Protein AF-A0A936S9R2-F1 (afdb_monomer_lite)

Sequence (101 aa):
MENETKITPEENPSGTTNGDETESSESTDATTQVTNPKATIKIEGQTFELDASLAQEDKTLKVVLQPHFASIENANITREVKDGKLSVTIVKRAQHKGYAA

Secondary structure (DSSP, 8-state):
------------------------------S----SSEEEEEETTEEEEEEHHHHHSHHHHHHHHTTT-GGGGG-EEEEEEETTEEEEEEE----------

pLDDT: mean 75.23, std 20.65, range [37.41, 96.31]

Foldseek 3Di:
DDDDDDDDDDDDDDDDDDDDDDDDDPPPDPDQAQPDQWAWEAEPNDIDIDGPVQLVDLVSVCVVCCVPCVQSVQWDWDWDRDPSHIYIYTGRDDPPPDDDD

Structure (mmCIF, N/CA/C/O backbone):
data_AF-A0A936S9R2-F1
#
_entry.id   AF-A0A936S9R2-F1
#
loop_
_atom_site.group_PDB
_atom_site.id
_atom_site.type_symbol
_atom_site.label_atom_id
_atom_site.label_alt_id
_atom_site.label_comp_id
_atom_site.label_asym_id
_atom_site.label_entity_id
_atom_site.label_seq_id
_atom_site.pdbx_PDB_ins_code
_atom_site.Cartn_x
_atom_site.Cartn_y
_atom_site.Cartn_z
_atom_site.occupancy
_atom_site.B_iso_or_equiv
_atom_site.auth_seq_id
_atom_site.auth_comp_id
_atom_site.auth_asym_id
_atom_site.auth_atom_id
_atom_site.pdbx_PDB_model_num
ATOM 1 N N . MET A 1 1 ? -28.012 55.675 38.865 1.00 49.34 1 MET A N 1
ATOM 2 C CA . MET A 1 1 ? -26.942 54.989 38.117 1.00 49.34 1 MET A CA 1
ATOM 3 C C . MET A 1 1 ? -26.852 55.688 36.782 1.00 49.34 1 MET A C 1
ATOM 5 O O . MET A 1 1 ? -27.730 55.528 35.947 1.00 49.34 1 MET A O 1
ATOM 9 N N . GLU A 1 2 ? -25.891 56.593 36.700 1.00 48.31 2 GLU A N 1
ATOM 10 C CA . GLU A 1 2 ? -25.586 57.441 35.554 1.00 48.31 2 GLU A CA 1
ATOM 11 C C . GLU A 1 2 ? -24.588 56.689 34.684 1.00 48.31 2 GLU A C 1
ATOM 13 O O . GLU A 1 2 ? -23.582 56.264 35.232 1.00 48.31 2 GLU A O 1
ATOM 18 N N . ASN A 1 3 ? -24.823 56.568 33.377 1.00 46.06 3 ASN A N 1
ATOM 19 C CA . ASN A 1 3 ? -23.758 56.470 32.375 1.00 46.06 3 ASN A CA 1
ATOM 20 C C . ASN A 1 3 ? -24.324 56.911 31.017 1.00 46.06 3 ASN A C 1
ATOM 22 O O . ASN A 1 3 ? -24.849 56.117 30.240 1.00 46.06 3 ASN A O 1
ATOM 26 N N . GLU A 1 4 ? -24.207 58.207 30.746 1.00 51.47 4 GLU A N 1
ATOM 27 C CA . GLU A 1 4 ? -24.107 58.7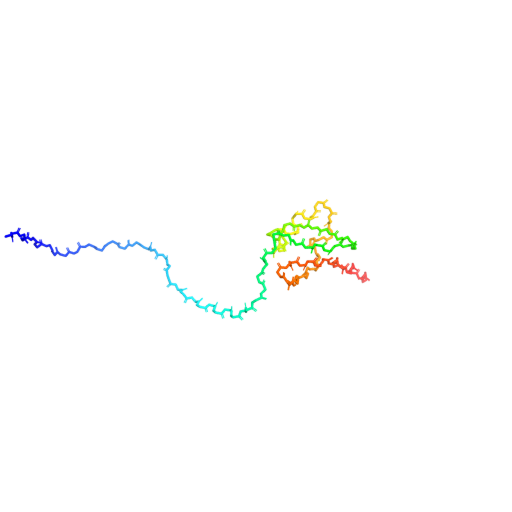37 29.389 1.00 51.47 4 GLU A CA 1
ATOM 28 C C . GLU A 1 4 ? -22.769 58.279 28.781 1.00 51.47 4 GLU A C 1
ATOM 30 O O . GLU A 1 4 ? -21.787 58.183 29.513 1.00 51.47 4 GLU A O 1
ATOM 35 N N . THR A 1 5 ? -22.696 58.008 27.472 1.00 56.75 5 THR A N 1
ATOM 36 C CA . THR A 1 5 ? -21.679 58.571 26.552 1.00 56.75 5 THR A CA 1
ATOM 37 C C . THR A 1 5 ? -21.948 58.083 25.126 1.00 56.75 5 THR A C 1
ATOM 39 O O . THR A 1 5 ? -21.777 56.924 24.762 1.00 56.75 5 THR A O 1
ATOM 42 N N . LYS A 1 6 ? -22.366 59.053 24.323 1.00 53.59 6 LYS A N 1
ATOM 43 C CA . LYS A 1 6 ? -22.394 59.119 22.866 1.00 53.59 6 LYS A CA 1
ATOM 44 C C . LYS A 1 6 ? -21.007 58.846 22.260 1.00 53.59 6 LYS A C 1
ATOM 46 O O . LYS A 1 6 ? -20.084 59.588 22.574 1.00 53.59 6 LYS A O 1
ATOM 51 N N . ILE A 1 7 ? -20.903 57.924 21.299 1.00 57.84 7 ILE A N 1
ATOM 52 C CA . ILE A 1 7 ? -19.973 58.050 20.163 1.00 57.84 7 ILE A CA 1
ATOM 53 C C . ILE A 1 7 ? -20.668 57.618 18.863 1.00 57.84 7 ILE A C 1
ATOM 55 O O . ILE A 1 7 ? -21.376 56.619 18.796 1.00 57.84 7 ILE A O 1
ATOM 59 N N . THR A 1 8 ? -20.486 58.441 17.844 1.00 52.47 8 THR A N 1
ATOM 60 C CA . THR A 1 8 ? -20.806 58.266 16.419 1.00 52.47 8 THR A CA 1
ATOM 61 C C . THR A 1 8 ? -19.486 58.589 15.681 1.00 52.47 8 THR A C 1
ATOM 63 O O . THR A 1 8 ? -18.593 59.151 16.316 1.00 52.47 8 THR A O 1
ATOM 66 N N . PRO A 1 9 ? -19.436 58.523 14.344 1.00 56.19 9 PRO A N 1
ATOM 67 C CA . PRO A 1 9 ? -19.150 57.407 13.440 1.00 56.19 9 PRO A CA 1
ATOM 68 C C . PRO A 1 9 ? -17.674 57.373 12.956 1.00 56.19 9 PRO A C 1
ATOM 70 O O . PRO A 1 9 ? -16.869 58.208 13.347 1.00 56.19 9 PRO A O 1
ATOM 73 N N . GLU A 1 10 ? -17.403 56.465 12.009 1.00 53.91 10 GLU A N 1
ATOM 74 C CA . GLU A 1 10 ? -16.350 56.563 10.980 1.00 53.91 10 GLU A CA 1
ATOM 75 C C . GLU A 1 10 ? -14.919 56.168 11.388 1.00 53.91 10 GLU A C 1
ATOM 77 O O . GLU A 1 10 ? -14.161 56.965 11.919 1.00 53.91 10 GLU A O 1
ATOM 82 N N . GLU A 1 11 ? -14.509 54.951 11.016 1.00 43.91 11 GLU A N 1
ATOM 83 C CA . GLU A 1 11 ? -13.293 54.801 10.212 1.00 43.91 11 GLU A CA 1
ATOM 84 C C . GLU A 1 11 ? -13.313 53.461 9.468 1.00 43.91 11 GLU A C 1
ATOM 86 O O . GLU A 1 11 ? -13.492 52.390 10.047 1.00 43.91 11 GLU A O 1
ATOM 91 N N . ASN A 1 12 ? -13.158 53.547 8.155 1.00 53.38 12 ASN A N 1
ATOM 92 C CA . ASN A 1 12 ? -12.932 52.435 7.256 1.00 53.38 12 ASN A CA 1
ATOM 93 C C . ASN A 1 12 ? -11.441 52.460 6.903 1.00 53.38 12 ASN A C 1
ATOM 95 O O . ASN A 1 12 ? -11.027 53.373 6.187 1.00 53.38 12 ASN A O 1
ATOM 99 N N . PRO A 1 13 ? -10.639 51.481 7.346 1.00 51.53 13 PRO A N 1
ATOM 100 C CA . PRO A 1 13 ? -9.458 51.110 6.590 1.00 51.53 13 PRO A CA 1
ATOM 101 C C . PRO A 1 1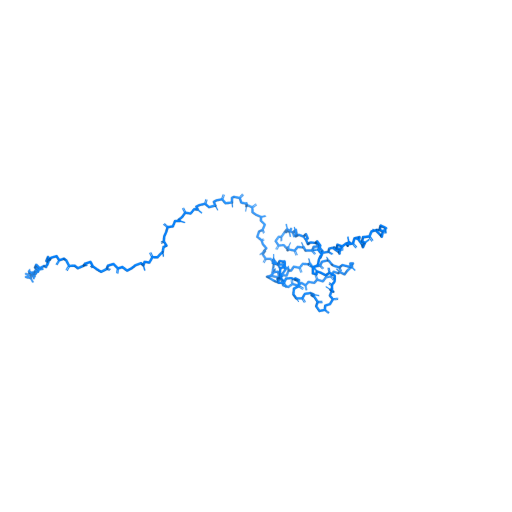3 ? -9.639 49.718 5.980 1.00 51.53 13 PRO A C 1
ATOM 103 O O . PRO A 1 13 ? -9.580 48.685 6.644 1.00 51.53 13 PRO A O 1
ATOM 106 N N . SER A 1 14 ? -9.832 49.736 4.662 1.00 49.75 14 SER A N 1
ATOM 107 C CA . SER A 1 14 ? -9.539 48.660 3.716 1.00 49.75 14 SER A CA 1
ATOM 108 C C . SER A 1 14 ? -8.333 47.807 4.143 1.00 49.75 14 SER A C 1
ATOM 110 O O . SER A 1 14 ? -7.236 48.335 4.323 1.00 49.75 14 SER A O 1
ATOM 112 N N . GLY A 1 15 ? -8.506 46.483 4.204 1.00 41.81 15 GLY A N 1
ATOM 113 C CA . GLY A 1 15 ? -7.409 45.542 4.440 1.00 41.81 15 GLY A CA 1
ATOM 114 C C . GLY A 1 15 ? -7.859 44.083 4.473 1.00 41.81 15 GLY A C 1
ATOM 115 O O . GLY A 1 15 ? -8.186 43.558 5.528 1.00 41.81 15 GLY A O 1
ATOM 116 N N . THR A 1 16 ? -7.879 43.456 3.296 1.00 46.59 16 THR A N 1
ATOM 117 C CA . THR A 1 16 ? -7.993 42.021 2.987 1.00 46.59 16 THR A CA 1
ATOM 118 C C . THR A 1 16 ? -7.801 41.042 4.152 1.00 46.59 16 THR A C 1
ATOM 120 O O . THR A 1 16 ? -6.699 40.912 4.680 1.00 46.59 16 THR A O 1
ATOM 123 N N . THR A 1 17 ? -8.813 40.211 4.414 1.00 37.41 17 THR A N 1
ATOM 124 C CA . THR A 1 17 ? -8.584 38.824 4.846 1.00 37.41 17 THR A CA 1
ATOM 125 C C . THR A 1 17 ? -9.461 37.900 4.008 1.00 37.41 17 THR A C 1
ATOM 127 O O . THR A 1 17 ? -10.683 38.009 3.989 1.00 37.41 17 THR A O 1
ATOM 130 N N . ASN A 1 18 ? -8.796 37.047 3.231 1.00 51.28 18 ASN A N 1
ATOM 131 C CA . ASN A 1 18 ? -9.414 35.951 2.504 1.00 51.28 18 ASN A CA 1
ATOM 132 C C . ASN A 1 18 ? -10.045 34.976 3.495 1.00 51.28 18 ASN A C 1
ATOM 134 O O . ASN A 1 18 ? -9.423 34.651 4.507 1.00 51.28 18 ASN A O 1
ATOM 138 N N . GLY A 1 19 ? -11.186 34.415 3.115 1.00 49.56 19 GLY A N 1
ATOM 139 C CA . GLY A 1 19 ? -11.660 33.164 3.687 1.00 49.56 19 GLY A CA 1
ATOM 140 C C . GLY A 1 19 ? -13.131 33.201 4.032 1.00 49.56 19 GLY A C 1
ATOM 141 O O . GLY A 1 19 ? -13.462 33.308 5.201 1.00 49.56 19 GLY A O 1
ATOM 142 N N . ASP A 1 20 ? -13.980 33.084 3.018 1.00 45.41 20 ASP A N 1
ATOM 143 C CA . ASP A 1 20 ? -15.051 32.090 3.047 1.00 45.41 20 ASP A CA 1
ATOM 144 C C . ASP A 1 20 ? -15.625 31.963 1.637 1.00 45.41 20 ASP A C 1
ATOM 146 O O . ASP A 1 20 ? -16.411 32.796 1.198 1.00 45.41 20 ASP A O 1
ATOM 150 N N . GLU A 1 21 ? -15.195 30.935 0.914 1.00 41.88 21 GLU A N 1
ATOM 151 C CA . GLU A 1 21 ? -16.086 30.264 -0.024 1.00 41.88 21 GLU A CA 1
ATOM 152 C C . GLU A 1 21 ? -16.017 28.782 0.315 1.00 41.88 21 GLU A C 1
ATOM 154 O O . GLU A 1 21 ? -15.167 28.010 -0.127 1.00 41.88 21 GLU A O 1
ATOM 159 N N . THR A 1 22 ? -16.901 28.454 1.247 1.00 48.88 22 THR A N 1
ATOM 160 C CA . THR A 1 22 ? -17.512 27.152 1.427 1.00 48.88 22 THR A CA 1
ATOM 161 C C . THR A 1 22 ? -17.910 26.562 0.069 1.00 48.88 22 THR A C 1
ATOM 163 O O . THR A 1 22 ? -18.894 26.983 -0.533 1.00 48.88 22 THR A O 1
ATOM 166 N N . GLU A 1 23 ? -17.202 25.525 -0.372 1.00 39.53 23 GLU A N 1
ATOM 167 C CA . GLU A 1 23 ? -17.784 24.501 -1.236 1.00 39.53 23 GLU A CA 1
ATOM 168 C C . GLU A 1 23 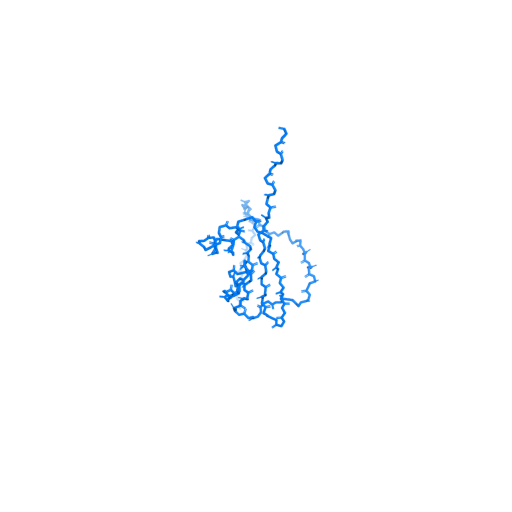? -17.821 23.181 -0.474 1.00 39.53 23 GLU A C 1
ATOM 170 O O . GLU A 1 23 ? -16.834 22.457 -0.317 1.00 39.53 23 GLU A O 1
ATOM 175 N N . SER A 1 24 ? -19.024 22.905 0.024 1.00 51.19 24 SER A N 1
ATOM 176 C CA . SER A 1 24 ? -19.498 21.598 0.432 1.00 51.19 24 SER A CA 1
ATOM 177 C C . SER A 1 24 ? -19.054 20.533 -0.564 1.00 51.19 24 SER A C 1
ATOM 179 O O . SER A 1 24 ? -19.557 20.439 -1.678 1.00 51.19 24 SER A O 1
ATOM 181 N N . SER A 1 25 ? -18.148 19.677 -0.115 1.00 37.91 25 SER A N 1
ATOM 182 C CA . SER A 1 25 ? -18.020 18.325 -0.634 1.00 37.91 25 SER A CA 1
ATOM 183 C C . SER A 1 25 ? -18.470 17.385 0.474 1.00 37.91 25 SER A C 1
ATOM 185 O O . SER A 1 25 ? -17.656 16.816 1.198 1.00 37.91 25 SER A O 1
ATOM 187 N N . GLU A 1 26 ? -19.786 17.234 0.625 1.00 45.41 26 GLU A N 1
ATOM 188 C CA . GLU A 1 26 ? -20.338 16.006 1.190 1.00 45.41 26 GLU A CA 1
ATOM 189 C C . GLU A 1 26 ? -19.902 14.857 0.275 1.00 45.41 26 GLU A C 1
ATOM 191 O O . GLU A 1 26 ? -20.539 14.543 -0.724 1.00 45.41 26 GLU A O 1
ATOM 196 N N . SER A 1 27 ? -18.762 14.248 0.593 1.00 43.72 27 SER A N 1
ATOM 197 C CA . SER A 1 27 ? -18.451 12.899 0.142 1.00 43.72 27 SER A CA 1
ATOM 198 C C . SER A 1 27 ? -18.950 11.958 1.222 1.00 43.72 27 SER A C 1
ATOM 200 O O . SER A 1 27 ? -18.280 11.688 2.217 1.00 43.72 27 SER A O 1
ATOM 202 N N . THR A 1 28 ? -20.189 11.516 1.050 1.00 45.19 28 THR A N 1
ATOM 203 C CA . THR A 1 28 ? -20.750 10.376 1.761 1.00 45.19 28 THR A CA 1
ATOM 204 C C . THR A 1 28 ? -19.935 9.137 1.375 1.00 45.19 28 THR A C 1
ATOM 206 O O . THR A 1 28 ? -20.223 8.498 0.371 1.00 45.19 28 THR A O 1
ATOM 209 N N . ASP A 1 29 ? -18.908 8.790 2.150 1.00 46.22 29 ASP A N 1
ATOM 210 C CA . ASP A 1 29 ? -18.344 7.436 2.136 1.00 46.22 29 ASP A CA 1
ATOM 211 C C . ASP A 1 29 ? -18.309 6.916 3.572 1.00 46.22 29 ASP A C 1
ATOM 213 O O . ASP A 1 29 ? -17.413 7.181 4.379 1.00 46.22 29 ASP A O 1
ATOM 217 N N . ALA A 1 30 ? -19.400 6.253 3.938 1.00 50.00 30 ALA A N 1
ATOM 218 C CA . ALA A 1 30 ? -19.470 5.535 5.186 1.00 50.00 30 ALA A CA 1
ATOM 219 C C . ALA A 1 30 ? -18.512 4.331 5.120 1.00 50.00 30 ALA A C 1
ATOM 221 O O . ALA A 1 30 ? -18.746 3.371 4.393 1.00 50.00 30 ALA A O 1
ATOM 222 N N . THR A 1 31 ? -17.503 4.371 5.998 1.00 49.81 31 THR A N 1
ATOM 223 C CA . THR A 1 31 ? -16.902 3.196 6.658 1.00 49.81 31 THR A CA 1
ATOM 224 C C . THR A 1 31 ? -15.704 2.513 5.974 1.00 49.81 31 THR A C 1
ATOM 226 O O . THR A 1 31 ? -15.686 1.299 5.813 1.00 49.81 31 THR A O 1
ATOM 229 N N . THR A 1 32 ? -14.599 3.236 5.767 1.00 59.84 32 THR A N 1
ATOM 230 C CA . THR A 1 32 ? -13.245 2.626 5.729 1.00 59.84 32 THR A CA 1
ATOM 231 C C . THR A 1 32 ? -12.217 3.439 6.516 1.00 59.84 32 THR A C 1
ATOM 233 O O . THR A 1 32 ? -11.125 3.744 6.040 1.00 59.84 32 THR A O 1
ATOM 236 N N . GLN A 1 33 ? -12.555 3.821 7.748 1.00 72.75 33 GLN A N 1
ATOM 237 C CA . GLN A 1 33 ? -11.573 4.440 8.637 1.00 72.75 33 GLN A CA 1
ATOM 238 C C . GLN A 1 33 ? -10.544 3.392 9.073 1.00 72.75 33 GLN A C 1
ATOM 240 O O . GLN A 1 33 ? -10.893 2.338 9.608 1.00 72.75 33 GLN A O 1
ATOM 245 N N . VAL A 1 34 ? -9.265 3.680 8.833 1.00 82.25 34 VAL A N 1
ATOM 246 C CA . VAL A 1 34 ? -8.161 2.868 9.346 1.00 82.25 34 VAL A CA 1
ATOM 247 C C . VAL A 1 34 ? -8.058 3.128 10.845 1.00 82.25 34 VAL A C 1
ATOM 249 O O . VAL A 1 34 ? -7.655 4.209 11.261 1.00 82.25 34 VAL A O 1
ATOM 252 N N . THR A 1 35 ? -8.456 2.155 11.659 1.00 87.81 35 THR A N 1
ATOM 253 C CA . THR A 1 35 ? -8.421 2.252 13.128 1.00 87.81 35 THR A CA 1
ATOM 254 C C . THR A 1 35 ? -7.192 1.572 13.717 1.00 87.81 35 THR A C 1
ATOM 256 O O . THR A 1 35 ? -6.788 1.877 14.838 1.00 87.81 35 THR A O 1
ATOM 259 N N . ASN A 1 36 ? -6.568 0.661 12.966 1.00 89.75 36 ASN A N 1
ATOM 260 C CA . ASN A 1 36 ? -5.340 0.006 13.382 1.00 89.75 36 ASN A CA 1
ATOM 261 C C . ASN A 1 36 ? -4.122 0.901 13.081 1.00 89.75 36 ASN A C 1
ATOM 263 O O . ASN A 1 36 ? -3.969 1.342 11.940 1.00 89.75 36 ASN A O 1
ATOM 267 N N . PRO A 1 37 ? -3.212 1.131 14.048 1.00 92.75 37 PRO A N 1
ATOM 268 C CA . PRO A 1 37 ? -1.996 1.910 13.808 1.00 92.75 37 PRO A CA 1
ATOM 269 C C . PRO A 1 37 ? -1.020 1.229 12.839 1.00 92.75 37 PRO A C 1
ATOM 271 O O . PRO A 1 37 ? -0.098 1.882 12.354 1.00 92.75 37 PRO A O 1
ATOM 274 N N . LYS A 1 38 ? -1.194 -0.067 12.551 1.00 94.75 38 LYS A N 1
ATOM 275 C CA . LYS A 1 38 ? -0.360 -0.837 11.626 1.00 94.75 38 LYS A CA 1
ATOM 276 C C . LYS A 1 38 ? -1.125 -1.220 10.362 1.00 94.75 38 LYS A C 1
ATOM 278 O O . LYS A 1 38 ? -2.278 -1.649 10.400 1.00 94.75 38 LYS A O 1
ATOM 283 N N . ALA A 1 39 ? -0.426 -1.123 9.242 1.00 94.88 39 ALA A N 1
ATOM 284 C CA . ALA A 1 39 ? -0.828 -1.592 7.932 1.00 94.88 39 ALA A CA 1
ATOM 285 C C . ALA A 1 39 ? 0.007 -2.806 7.520 1.00 94.88 39 ALA A C 1
ATOM 287 O O . ALA A 1 39 ? 1.206 -2.871 7.781 1.00 94.88 39 ALA A O 1
ATOM 288 N N . THR A 1 40 ? -0.614 -3.759 6.834 1.00 96.31 40 THR A N 1
ATOM 289 C CA . THR A 1 40 ? 0.096 -4.874 6.206 1.00 96.31 40 THR A CA 1
ATOM 290 C C . THR A 1 40 ? 0.508 -4.476 4.797 1.00 96.31 40 THR A C 1
ATOM 292 O O . THR A 1 40 ? -0.346 -4.196 3.962 1.00 96.31 40 THR A O 1
ATOM 295 N N . ILE A 1 41 ? 1.806 -4.488 4.517 1.00 95.88 41 ILE A N 1
ATOM 296 C CA . ILE A 1 41 ? 2.377 -4.189 3.206 1.00 95.88 41 ILE A CA 1
ATOM 297 C C . ILE A 1 41 ? 2.757 -5.495 2.522 1.00 95.88 41 ILE A C 1
ATOM 299 O O . ILE A 1 41 ? 3.454 -6.322 3.107 1.00 95.88 41 ILE A O 1
ATOM 303 N N . LYS A 1 42 ? 2.310 -5.670 1.280 1.00 95.38 42 LYS A N 1
ATOM 304 C CA . LYS A 1 42 ? 2.656 -6.787 0.400 1.00 95.38 42 LYS A CA 1
ATOM 305 C C . LYS A 1 42 ? 3.374 -6.240 -0.826 1.00 95.38 42 LYS A C 1
ATOM 307 O O . LYS A 1 42 ? 2.751 -5.562 -1.638 1.00 95.38 42 LYS A O 1
ATOM 312 N N . ILE A 1 43 ? 4.662 -6.525 -0.973 1.00 94.06 43 ILE A N 1
ATOM 313 C CA . ILE A 1 43 ? 5.491 -6.035 -2.083 1.00 94.06 43 ILE A CA 1
ATOM 314 C C . ILE A 1 43 ? 6.483 -7.114 -2.507 1.00 94.06 43 ILE A C 1
ATOM 316 O O . ILE A 1 43 ? 7.129 -7.725 -1.666 1.00 94.06 43 ILE A O 1
ATOM 320 N N . GLU A 1 44 ? 6.572 -7.388 -3.811 1.00 87.50 44 GLU A N 1
ATOM 321 C CA . GLU A 1 44 ? 7.529 -8.355 -4.390 1.00 87.50 44 GLU A CA 1
ATOM 322 C C . GLU A 1 44 ? 7.534 -9.739 -3.694 1.00 87.50 44 GLU A C 1
ATOM 324 O O . GLU A 1 44 ? 8.568 -10.383 -3.541 1.00 87.50 44 GLU A O 1
ATOM 329 N N . GLY A 1 45 ? 6.358 -10.209 -3.258 1.00 88.19 45 GLY A N 1
ATOM 330 C CA . GLY A 1 45 ? 6.198 -11.491 -2.556 1.00 88.19 45 GLY A CA 1
ATOM 331 C C . GLY A 1 45 ? 6.565 -11.459 -1.068 1.00 88.19 45 GLY A C 1
ATOM 332 O O . GLY A 1 45 ? 6.386 -12.457 -0.375 1.00 88.19 45 GLY A O 1
ATOM 333 N N . GLN A 1 46 ? 7.023 -10.318 -0.555 1.00 91.88 46 GLN A N 1
ATOM 334 C CA . GLN A 1 46 ? 7.272 -10.092 0.863 1.00 91.88 46 GLN A CA 1
ATOM 335 C C . GLN A 1 46 ? 6.048 -9.472 1.527 1.00 91.88 46 GLN A C 1
ATOM 337 O O . GLN A 1 46 ? 5.334 -8.669 0.926 1.00 91.88 46 GLN A O 1
ATOM 342 N N . THR A 1 47 ? 5.802 -9.859 2.778 1.00 94.50 47 THR A N 1
ATOM 343 C CA . THR A 1 47 ? 4.746 -9.282 3.612 1.00 94.50 47 THR A CA 1
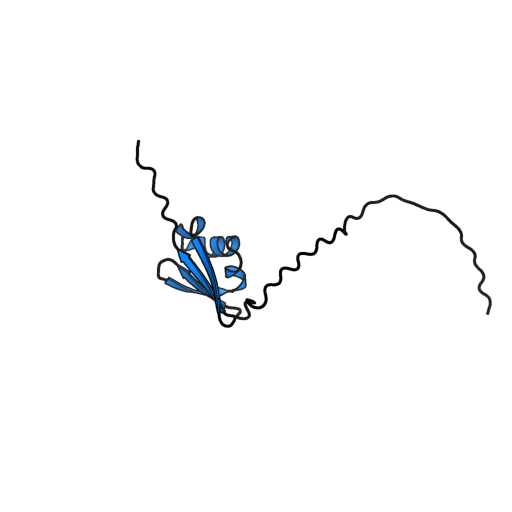ATOM 344 C C . THR A 1 47 ? 5.346 -8.812 4.927 1.00 94.50 47 THR A C 1
ATOM 346 O O . THR A 1 47 ? 6.027 -9.584 5.597 1.00 94.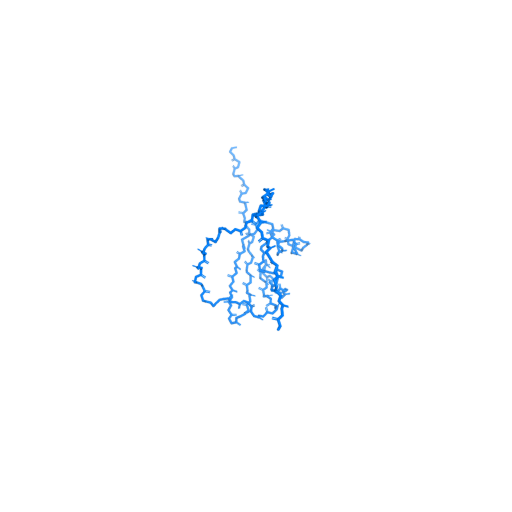50 47 THR A O 1
ATOM 349 N N . PHE A 1 48 ? 5.083 -7.565 5.299 1.00 95.12 48 PHE A N 1
ATOM 350 C CA . PHE A 1 48 ? 5.520 -6.988 6.570 1.00 95.12 48 PHE A CA 1
ATOM 351 C C . PHE A 1 48 ? 4.503 -5.966 7.079 1.00 95.12 48 PHE A C 1
ATOM 353 O O . PHE A 1 48 ? 3.550 -5.619 6.381 1.00 95.12 48 PHE A O 1
ATOM 360 N N . GLU A 1 49 ? 4.690 -5.494 8.309 1.00 95.00 49 GLU A N 1
ATOM 361 C CA . GLU A 1 49 ? 3.849 -4.452 8.896 1.00 95.00 49 GLU A CA 1
ATOM 362 C C . GLU A 1 49 ? 4.581 -3.108 8.916 1.00 95.00 49 GLU A C 1
ATOM 364 O O . GLU A 1 49 ? 5.750 -3.029 9.290 1.00 95.00 49 GLU A O 1
ATOM 369 N N . LEU A 1 50 ? 3.879 -2.053 8.509 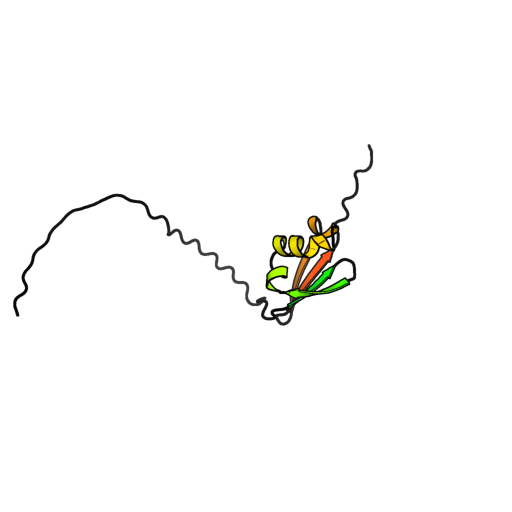1.00 94.88 50 LEU A N 1
ATOM 370 C CA . LEU A 1 50 ? 4.335 -0.664 8.532 1.00 94.88 50 LEU A CA 1
ATOM 371 C C . LEU A 1 50 ? 3.297 0.187 9.265 1.00 94.88 50 LEU A C 1
ATOM 373 O O . LEU A 1 50 ? 2.151 -0.225 9.409 1.00 94.88 50 LEU A O 1
ATOM 377 N N . ASP A 1 51 ? 3.666 1.373 9.731 1.00 95.25 51 ASP A N 1
ATOM 378 C CA . ASP A 1 51 ? 2.685 2.299 10.293 1.00 95.25 51 ASP A CA 1
ATOM 379 C C . ASP A 1 51 ? 1.634 2.696 9.254 1.00 95.25 51 ASP A C 1
ATOM 381 O O . ASP A 1 51 ? 1.952 3.062 8.119 1.00 95.25 51 ASP A O 1
ATOM 385 N N . ALA A 1 52 ? 0.368 2.652 9.665 1.00 92.31 52 ALA A N 1
ATOM 386 C CA . ALA A 1 52 ? -0.762 2.999 8.819 1.00 92.31 52 ALA A CA 1
ATOM 387 C C . ALA A 1 52 ? -0.648 4.428 8.280 1.00 92.31 52 ALA A C 1
ATOM 389 O O . ALA A 1 52 ? -0.912 4.647 7.102 1.00 92.31 52 ALA A O 1
ATOM 390 N N . SER A 1 53 ? -0.163 5.372 9.090 1.00 92.12 53 SER A N 1
ATOM 391 C CA . SER A 1 53 ? 0.054 6.760 8.669 1.00 92.12 53 SER A CA 1
ATOM 392 C C . SER A 1 53 ? 1.084 6.887 7.540 1.00 92.12 53 SER A C 1
ATOM 394 O O . SER A 1 53 ? 0.937 7.741 6.674 1.00 92.12 53 SER A O 1
ATOM 396 N N . LEU A 1 54 ? 2.104 6.018 7.506 1.00 93.94 54 LEU A N 1
ATOM 397 C CA . LEU A 1 54 ? 3.105 6.001 6.430 1.00 93.94 54 LEU A CA 1
ATOM 398 C C . LEU A 1 54 ? 2.589 5.294 5.171 1.00 93.94 54 LEU A C 1
ATOM 400 O O . LEU A 1 54 ? 3.043 5.585 4.068 1.00 93.94 54 LEU A O 1
ATOM 404 N N . ALA A 1 55 ? 1.649 4.364 5.336 1.00 93.38 55 ALA A N 1
ATOM 405 C CA . ALA A 1 55 ? 1.065 3.566 4.263 1.00 93.38 55 ALA A CA 1
ATOM 406 C C . ALA A 1 55 ? -0.199 4.180 3.636 1.00 93.38 55 ALA A C 1
ATOM 408 O O . ALA A 1 55 ? -0.642 3.736 2.575 1.00 93.38 55 ALA A O 1
ATOM 409 N N . GLN A 1 56 ? -0.786 5.191 4.279 1.00 91.19 56 GLN A N 1
ATOM 410 C CA . GLN A 1 56 ? -1.969 5.892 3.787 1.00 91.19 56 GLN A CA 1
ATOM 411 C C . GLN A 1 56 ? -1.679 6.716 2.535 1.00 91.19 56 GLN A C 1
ATOM 413 O O . GLN A 1 56 ? -2.508 6.729 1.630 1.00 91.19 56 GLN A O 1
ATOM 418 N N . GLU A 1 57 ? -0.511 7.351 2.447 1.00 91.69 57 GLU A N 1
ATOM 419 C CA . GLU A 1 57 ? -0.147 8.221 1.329 1.00 91.69 57 GLU A CA 1
ATOM 420 C C . GLU A 1 57 ? 0.912 7.573 0.430 1.00 91.69 57 GLU A C 1
ATOM 422 O O . GLU A 1 57 ? 1.985 7.185 0.889 1.00 91.69 57 GLU A O 1
ATOM 427 N N . ASP A 1 58 ? 0.654 7.520 -0.879 1.00 91.06 58 ASP A N 1
ATOM 428 C CA . ASP A 1 58 ? 1.555 6.865 -1.840 1.00 91.06 58 ASP A CA 1
ATOM 429 C C . ASP A 1 58 ? 2.935 7.510 -1.914 1.00 91.06 58 ASP A C 1
ATOM 431 O O . ASP A 1 58 ? 3.937 6.812 -2.052 1.00 91.06 58 ASP A O 1
ATOM 435 N N . LYS A 1 59 ? 3.003 8.841 -1.839 1.00 92.12 59 LYS A N 1
ATOM 436 C CA . LYS A 1 59 ? 4.271 9.571 -1.901 1.00 92.12 59 LYS A CA 1
ATOM 437 C C . LYS A 1 59 ? 5.159 9.199 -0.715 1.00 92.12 59 LYS A C 1
ATOM 439 O O . LYS A 1 59 ? 6.320 8.843 -0.906 1.00 92.12 59 LYS A O 1
ATOM 444 N N . THR A 1 60 ? 4.588 9.227 0.484 1.00 94.19 60 THR A N 1
ATOM 445 C CA . THR A 1 60 ? 5.270 8.859 1.726 1.00 94.19 60 THR A CA 1
ATOM 446 C C . THR A 1 60 ? 5.659 7.382 1.719 1.00 94.19 60 THR A C 1
ATOM 448 O O . THR A 1 60 ? 6.824 7.057 1.950 1.00 94.19 60 THR A O 1
ATOM 451 N N . LEU A 1 61 ? 4.737 6.492 1.343 1.00 93.75 61 LEU A N 1
ATOM 452 C CA . LEU A 1 61 ? 4.994 5.058 1.246 1.00 93.75 61 LEU A CA 1
ATOM 453 C C . LEU A 1 61 ? 6.142 4.743 0.275 1.00 93.75 61 LEU A C 1
ATOM 455 O O . LEU A 1 61 ? 7.022 3.945 0.596 1.00 93.75 61 LEU A O 1
ATOM 459 N N . LYS A 1 62 ? 6.174 5.406 -0.888 1.00 93.12 62 LYS A N 1
ATOM 460 C CA . LYS A 1 62 ? 7.266 5.280 -1.863 1.00 93.12 62 LYS A CA 1
ATOM 461 C C . LYS A 1 62 ? 8.603 5.696 -1.269 1.00 93.12 62 LYS A C 1
ATOM 463 O O . LYS A 1 62 ? 9.544 4.922 -1.363 1.00 93.12 62 LYS A O 1
ATOM 468 N N . VAL A 1 63 ? 8.682 6.861 -0.626 1.00 94.38 63 VAL A N 1
ATOM 469 C CA . VAL A 1 63 ? 9.927 7.366 -0.021 1.00 94.38 63 VAL A CA 1
ATOM 470 C C . VAL A 1 63 ? 10.448 6.426 1.067 1.00 94.38 63 VAL A C 1
ATOM 472 O O . VAL A 1 63 ? 11.637 6.118 1.090 1.00 94.38 63 VAL A O 1
ATOM 475 N N . VAL A 1 64 ? 9.567 5.938 1.942 1.00 94.19 64 VAL A N 1
ATOM 476 C CA . VAL A 1 64 ? 9.941 5.044 3.049 1.00 94.19 64 VAL A CA 1
ATOM 477 C C . VAL A 1 64 ? 10.456 3.696 2.539 1.00 94.19 64 VAL A C 1
ATOM 479 O O . VAL A 1 64 ? 11.391 3.139 3.108 1.00 94.19 64 VAL A O 1
ATOM 482 N N . LEU A 1 65 ? 9.869 3.167 1.464 1.00 92.69 65 LEU A N 1
ATOM 483 C CA . LEU A 1 65 ? 10.212 1.845 0.934 1.00 92.69 65 LEU A CA 1
ATOM 484 C C . LEU A 1 65 ? 11.281 1.869 -0.167 1.00 92.69 65 LEU A C 1
ATOM 486 O O . LEU A 1 65 ? 11.903 0.839 -0.420 1.00 92.69 65 LEU A O 1
ATOM 490 N N . GLN A 1 66 ? 11.547 3.019 -0.789 1.00 92.94 66 GLN A N 1
ATOM 491 C CA . GLN A 1 66 ? 12.545 3.186 -1.851 1.00 92.94 66 GLN A CA 1
ATOM 492 C C . GLN A 1 66 ? 13.952 2.657 -1.498 1.00 92.94 66 GLN A C 1
ATOM 494 O O . GLN A 1 66 ? 14.562 2.054 -2.383 1.00 92.94 66 GLN A O 1
ATOM 499 N N . PRO A 1 67 ? 14.475 2.793 -0.258 1.00 93.69 67 PRO A N 1
ATOM 500 C CA . PRO A 1 67 ? 15.785 2.242 0.104 1.00 93.69 67 PRO A CA 1
ATOM 501 C C . PRO A 1 67 ? 15.882 0.717 -0.037 1.00 93.69 67 PRO A C 1
ATOM 503 O O . PRO A 1 67 ? 16.975 0.187 -0.220 1.00 93.69 67 PRO A O 1
ATOM 506 N N . HIS A 1 68 ? 14.749 0.013 0.044 1.00 91.75 68 HIS A N 1
ATOM 507 C CA . HIS A 1 68 ? 14.676 -1.447 -0.038 1.00 91.75 68 HIS A CA 1
ATOM 508 C C . HIS A 1 68 ? 14.101 -1.935 -1.372 1.00 91.75 68 HIS A C 1
ATOM 510 O O . HIS A 1 68 ? 14.485 -2.997 -1.856 1.00 91.75 68 HIS A O 1
ATOM 516 N N . PHE A 1 69 ? 13.216 -1.150 -1.990 1.00 90.38 69 PHE A N 1
ATOM 517 C CA . PHE A 1 69 ? 12.460 -1.528 -3.179 1.00 90.38 69 PHE A CA 1
ATOM 518 C C . PHE A 1 69 ? 12.550 -0.437 -4.247 1.00 90.38 69 PHE A C 1
ATOM 520 O O . PHE A 1 69 ? 11.659 0.397 -4.386 1.00 90.38 69 PHE A O 1
ATOM 527 N N . ALA A 1 70 ? 13.603 -0.460 -5.066 1.00 87.38 70 ALA A N 1
ATOM 528 C CA . ALA A 1 70 ? 13.789 0.527 -6.139 1.00 87.38 70 ALA A CA 1
ATOM 529 C C . ALA A 1 70 ? 12.638 0.535 -7.170 1.00 87.38 70 ALA A C 1
ATOM 531 O O . ALA A 1 70 ? 12.380 1.539 -7.829 1.00 87.38 70 ALA A O 1
ATOM 532 N N . SER A 1 71 ? 11.918 -0.581 -7.311 1.00 85.75 71 SER A N 1
ATOM 533 C CA . SER A 1 71 ? 10.774 -0.720 -8.214 1.00 85.75 71 SER A CA 1
ATOM 534 C C . SER A 1 71 ? 9.530 0.058 -7.765 1.00 85.75 71 SER A C 1
ATOM 536 O O . SER A 1 71 ? 8.622 0.250 -8.580 1.00 85.75 71 SER A O 1
ATOM 538 N N . ILE A 1 72 ? 9.477 0.521 -6.509 1.00 89.62 72 ILE A N 1
ATOM 539 C CA . ILE A 1 72 ? 8.272 1.124 -5.929 1.00 89.62 72 ILE A CA 1
ATOM 540 C C . ILE A 1 72 ? 7.908 2.481 -6.536 1.00 89.62 72 ILE A C 1
ATOM 542 O O . ILE A 1 72 ? 6.729 2.825 -6.612 1.00 89.62 72 ILE A O 1
ATOM 546 N N . GLU A 1 73 ? 8.893 3.233 -7.029 1.00 88.81 73 GLU A N 1
ATOM 547 C CA . GLU A 1 73 ? 8.688 4.557 -7.627 1.00 88.81 73 GLU A CA 1
ATOM 548 C C . GLU A 1 73 ? 7.594 4.527 -8.708 1.00 88.81 73 GLU A C 1
ATOM 550 O O . GLU A 1 73 ? 6.679 5.356 -8.724 1.00 88.81 73 GLU A O 1
ATOM 555 N N . ASN A 1 74 ? 7.638 3.489 -9.546 1.00 87.62 74 ASN A N 1
ATOM 556 C CA . ASN A 1 74 ? 6.725 3.270 -10.662 1.00 87.62 74 ASN A CA 1
ATOM 557 C C . ASN A 1 74 ? 5.711 2.145 -10.403 1.00 87.62 74 ASN A C 1
ATOM 559 O O . ASN A 1 74 ? 5.003 1.747 -11.328 1.00 87.62 74 ASN A O 1
ATOM 563 N N . ALA A 1 75 ? 5.645 1.601 -9.188 1.00 89.75 75 ALA A N 1
ATOM 564 C CA . ALA A 1 75 ? 4.745 0.504 -8.859 1.00 89.75 75 ALA A CA 1
ATOM 565 C C . ALA A 1 75 ? 3.274 0.939 -8.840 1.00 89.75 75 ALA A C 1
ATOM 567 O O . ALA A 1 75 ? 2.946 2.106 -8.611 1.00 89.75 75 ALA A O 1
ATOM 568 N N . ASN A 1 76 ? 2.391 -0.032 -9.064 1.00 91.00 76 ASN A N 1
ATOM 569 C CA . ASN A 1 76 ? 0.965 0.129 -8.833 1.00 91.00 76 ASN A CA 1
ATOM 570 C C . ASN A 1 76 ? 0.657 -0.228 -7.374 1.00 91.00 76 ASN A C 1
ATOM 572 O O . ASN A 1 76 ? 1.088 -1.281 -6.899 1.00 91.00 76 ASN A O 1
ATOM 576 N N . ILE A 1 77 ? -0.059 0.654 -6.680 1.00 92.75 77 ILE A N 1
ATOM 577 C CA . ILE A 1 77 ? -0.360 0.539 -5.253 1.00 92.75 77 ILE A CA 1
ATOM 578 C C . ILE A 1 77 ? -1.871 0.384 -5.109 1.00 92.75 77 ILE A C 1
ATOM 580 O O . ILE A 1 77 ? -2.643 1.226 -5.557 1.00 92.75 77 ILE A O 1
ATOM 584 N N . THR A 1 78 ? -2.298 -0.705 -4.482 1.00 93.31 78 THR A N 1
ATOM 585 C CA . THR A 1 78 ? -3.701 -0.982 -4.169 1.00 93.31 78 THR A CA 1
ATOM 586 C C . THR A 1 78 ? -3.873 -1.002 -2.660 1.00 93.31 78 THR A C 1
ATOM 588 O O . THR A 1 78 ? -3.124 -1.686 -1.963 1.00 93.31 78 THR A O 1
ATOM 591 N N . ARG A 1 79 ? -4.858 -0.257 -2.155 1.00 91.81 79 ARG A N 1
ATOM 592 C CA . ARG A 1 79 ? -5.213 -0.199 -0.735 1.00 91.81 79 ARG A CA 1
ATOM 593 C C . ARG A 1 79 ? -6.560 -0.867 -0.516 1.00 91.81 79 ARG A C 1
ATOM 595 O O . ARG A 1 79 ? -7.502 -0.613 -1.256 1.00 91.81 79 ARG A O 1
ATOM 602 N N . GLU A 1 80 ? -6.639 -1.676 0.524 1.00 92.69 80 GLU A N 1
ATOM 603 C CA . GLU A 1 80 ? -7.869 -2.293 1.000 1.00 92.69 80 GLU A CA 1
ATOM 604 C C . GLU A 1 80 ? -7.942 -2.091 2.513 1.00 92.69 80 GLU A C 1
ATOM 606 O O . GLU A 1 80 ? -6.976 -2.370 3.223 1.00 92.69 80 GLU A O 1
ATOM 611 N N . VAL A 1 81 ? -9.067 -1.592 3.018 1.00 91.75 81 VAL A N 1
ATOM 612 C CA . VAL A 1 81 ? -9.313 -1.505 4.460 1.00 91.75 81 VAL A CA 1
ATOM 613 C C . VAL A 1 81 ? -10.327 -2.572 4.815 1.00 91.75 81 VAL A C 1
ATOM 615 O O . VAL A 1 81 ? -11.454 -2.552 4.327 1.00 91.75 81 VAL A O 1
ATOM 618 N N . LYS A 1 82 ? -9.922 -3.502 5.674 1.00 89.88 82 LYS A N 1
ATOM 619 C CA . LYS A 1 82 ? -10.779 -4.589 6.132 1.00 89.88 82 LYS A CA 1
ATOM 620 C C . LYS A 1 82 ? -10.674 -4.704 7.643 1.00 89.88 82 LYS A C 1
ATOM 622 O O . LYS A 1 82 ? -9.568 -4.733 8.177 1.00 89.88 82 LYS A O 1
ATOM 627 N N . ASP A 1 83 ? -11.817 -4.697 8.326 1.00 86.25 83 ASP A N 1
ATOM 628 C CA . ASP A 1 83 ? -11.886 -4.744 9.794 1.00 86.25 83 ASP A CA 1
ATOM 629 C C . ASP A 1 83 ? -11.031 -3.643 10.473 1.00 86.25 83 ASP A C 1
ATOM 631 O O . ASP A 1 83 ? -10.407 -3.857 11.509 1.00 86.25 83 ASP A O 1
ATOM 635 N N . GLY A 1 84 ? -10.932 -2.461 9.846 1.00 87.06 84 GLY A N 1
ATOM 636 C CA . GLY A 1 84 ? -10.107 -1.345 10.330 1.00 87.06 84 GLY A CA 1
ATOM 637 C C . GLY A 1 84 ? -8.592 -1.507 10.128 1.00 87.06 84 GLY A C 1
ATOM 638 O O . GLY A 1 84 ? -7.830 -0.612 10.501 1.00 87.06 84 GLY A O 1
ATOM 639 N N . LYS A 1 85 ? -8.139 -2.610 9.513 1.00 90.69 85 LYS A N 1
ATOM 640 C CA . LYS A 1 85 ? -6.740 -2.849 9.138 1.00 90.69 85 LYS A CA 1
ATOM 641 C C . LYS A 1 85 ? -6.501 -2.467 7.679 1.00 90.69 85 LYS A C 1
ATOM 643 O O . LYS A 1 85 ? -7.162 -2.973 6.774 1.00 90.69 85 LYS A O 1
ATOM 648 N N . LEU A 1 86 ? -5.517 -1.598 7.454 1.00 93.62 86 LEU A N 1
ATOM 649 C CA . LEU A 1 86 ? -5.068 -1.232 6.115 1.00 93.62 86 LEU A CA 1
ATOM 650 C C . LEU A 1 86 ? -4.168 -2.339 5.549 1.00 93.62 86 LEU A C 1
ATOM 652 O O . LEU A 1 86 ? -3.146 -2.684 6.137 1.00 93.62 86 LEU A O 1
ATOM 656 N N . SER A 1 87 ? -4.538 -2.885 4.400 1.00 94.44 87 SER A N 1
ATOM 657 C CA . SER A 1 87 ? -3.723 -3.795 3.601 1.00 94.44 87 SER A CA 1
ATOM 658 C C . SER A 1 87 ? -3.316 -3.095 2.313 1.00 94.44 87 SER A C 1
ATOM 660 O O . SER A 1 87 ? -4.162 -2.639 1.548 1.00 94.44 87 SER A O 1
ATOM 662 N N . VAL A 1 88 ? -2.014 -3.015 2.063 1.00 94.44 88 VAL A N 1
ATOM 663 C CA . VAL A 1 88 ? -1.455 -2.391 0.867 1.00 94.44 88 VAL A CA 1
ATOM 664 C C . VAL A 1 88 ? -0.761 -3.449 0.032 1.00 94.44 88 VAL A C 1
ATOM 666 O O . VAL A 1 88 ? 0.120 -4.153 0.518 1.00 94.44 88 VAL A O 1
ATOM 669 N N . THR A 1 89 ? -1.151 -3.560 -1.231 1.00 95.31 89 THR A N 1
ATOM 670 C CA . THR A 1 89 ? -0.520 -4.451 -2.203 1.00 95.31 89 THR A CA 1
ATOM 671 C C . THR A 1 89 ? 0.180 -3.620 -3.259 1.00 95.31 89 THR A C 1
ATOM 673 O O . THR A 1 89 ? -0.423 -2.749 -3.880 1.00 95.31 89 THR A O 1
ATOM 676 N N . ILE A 1 90 ? 1.462 -3.891 -3.452 1.00 94.25 90 ILE A N 1
ATOM 677 C CA . ILE A 1 90 ? 2.341 -3.136 -4.329 1.00 94.25 90 ILE A CA 1
ATOM 678 C C . ILE A 1 90 ? 2.892 -4.099 -5.371 1.00 94.25 90 ILE A C 1
ATOM 680 O O . ILE A 1 90 ? 3.582 -5.069 -5.047 1.00 94.25 90 ILE A O 1
ATOM 684 N N . VAL A 1 91 ? 2.598 -3.820 -6.638 1.00 91.44 91 VAL A N 1
ATOM 685 C CA . VAL A 1 91 ? 3.079 -4.620 -7.768 1.00 91.44 91 VAL A CA 1
ATOM 686 C C . VAL A 1 91 ? 3.948 -3.766 -8.679 1.00 91.44 91 VAL A C 1
ATOM 688 O O . VAL A 1 91 ? 3.597 -2.640 -9.038 1.00 91.44 91 VAL A O 1
ATOM 691 N N . LYS A 1 92 ? 5.110 -4.297 -9.068 1.00 87.06 92 LYS A N 1
ATOM 692 C CA . LYS A 1 92 ? 6.020 -3.621 -9.994 1.00 87.06 92 LYS A CA 1
ATOM 693 C C . LYS A 1 92 ? 5.317 -3.399 -11.329 1.00 87.06 92 LYS A C 1
ATOM 695 O O . LYS A 1 92 ? 4.813 -4.339 -11.940 1.00 87.06 92 LYS A O 1
ATOM 700 N N . ARG A 1 93 ? 5.340 -2.165 -11.829 1.00 81.62 93 ARG A N 1
ATOM 701 C CA . ARG A 1 93 ? 4.918 -1.888 -13.200 1.00 81.62 93 ARG A CA 1
ATOM 702 C C . ARG A 1 93 ? 6.042 -2.312 -14.136 1.00 81.62 93 ARG A C 1
ATOM 704 O O . ARG A 1 93 ? 7.122 -1.723 -14.124 1.00 81.62 93 ARG A O 1
ATOM 711 N N . ALA A 1 94 ? 5.806 -3.339 -14.943 1.00 68.69 94 ALA A N 1
ATOM 712 C CA . ALA A 1 94 ? 6.692 -3.635 -16.057 1.00 68.69 94 ALA A CA 1
ATOM 713 C C . ALA A 1 94 ? 6.535 -2.513 -17.091 1.00 68.69 94 ALA A C 1
ATOM 715 O O . ALA A 1 94 ? 5.514 -2.413 -17.770 1.00 68.69 94 ALA A O 1
ATOM 716 N N . GLN A 1 95 ? 7.530 -1.634 -17.193 1.00 62.72 95 GLN A N 1
ATOM 717 C CA . GLN A 1 95 ? 7.663 -0.795 -18.374 1.00 62.72 95 GLN A CA 1
ATOM 718 C C . GLN A 1 95 ? 8.226 -1.700 -19.465 1.00 62.72 95 GLN A C 1
ATOM 720 O O . GLN A 1 95 ? 9.382 -2.118 -19.392 1.00 62.72 95 GLN A O 1
ATOM 725 N N . HIS A 1 96 ? 7.393 -2.075 -20.436 1.00 57.44 96 HIS A N 1
ATOM 726 C CA . HIS A 1 96 ? 7.901 -2.683 -21.658 1.00 57.44 96 HIS A CA 1
ATOM 727 C C . HIS A 1 96 ? 8.878 -1.684 -22.273 1.00 57.44 96 HIS A C 1
ATOM 729 O O . HIS A 1 96 ? 8.486 -0.623 -22.755 1.00 57.44 96 HIS A O 1
ATOM 735 N N . LYS A 1 97 ? 10.168 -2.013 -22.186 1.00 59.81 97 LYS A N 1
ATOM 736 C CA . LYS A 1 97 ? 11.227 -1.335 -22.924 1.00 59.81 97 LYS A CA 1
ATOM 737 C C . LYS A 1 97 ? 10.806 -1.391 -24.393 1.00 59.81 97 LYS A C 1
ATOM 739 O O . LYS A 1 97 ? 10.488 -2.478 -24.875 1.00 59.81 97 LYS A O 1
ATOM 744 N N . GLY A 1 98 ? 10.702 -0.226 -25.035 1.00 57.59 98 GLY A N 1
ATOM 745 C CA . GLY A 1 98 ? 10.182 -0.093 -26.394 1.00 57.59 98 GLY A CA 1
ATOM 746 C C . GLY A 1 98 ? 10.776 -1.150 -27.318 1.00 57.59 98 GLY A C 1
ATOM 747 O O . GLY A 1 98 ? 11.989 -1.370 -27.310 1.00 57.59 98 GLY A O 1
ATOM 748 N N . TYR A 1 99 ? 9.907 -1.830 -28.067 1.00 54.38 99 TYR A N 1
ATOM 749 C CA . TYR A 1 99 ? 10.336 -2.623 -29.210 1.00 54.38 99 TYR A CA 1
ATOM 750 C C . TYR A 1 99 ? 11.149 -1.685 -30.105 1.00 54.38 99 TYR A C 1
ATOM 752 O O . TYR A 1 99 ? 10.653 -0.626 -30.490 1.00 54.38 99 TYR A O 1
ATOM 760 N N . ALA A 1 100 ? 12.414 -2.032 -30.338 1.00 52.97 100 ALA A N 1
ATOM 761 C CA . ALA A 1 100 ? 13.248 -1.339 -31.303 1.00 52.97 100 ALA A CA 1
ATOM 762 C C . ALA A 1 100 ? 12.512 -1.341 -32.651 1.00 52.97 100 ALA A C 1
ATOM 764 O O . ALA A 1 100 ? 12.098 -2.408 -33.113 1.00 52.97 100 ALA A O 1
ATOM 765 N N . ALA A 1 101 ? 12.286 -0.147 -33.199 1.00 52.25 101 ALA A N 1
ATOM 766 C CA . ALA A 1 101 ? 11.872 0.038 -34.584 1.00 52.25 101 ALA A CA 1
ATOM 767 C C . ALA A 1 101 ? 13.068 -0.194 -35.513 1.00 52.25 101 ALA A C 1
ATOM 769 O O . ALA A 1 101 ? 14.201 0.147 -35.092 1.00 52.25 101 ALA A O 1
#

Radius of gyration: 26.7 Å; chains: 1; bounding box: 43×71×73 Å